Protein AF-A0A367M180-F1 (afdb_monomer)

Structure (mmCIF, N/CA/C/O backbone):
data_AF-A0A367M180-F1
#
_entry.id   AF-A0A367M180-F1
#
loop_
_atom_site.group_PDB
_atom_site.id
_atom_site.type_symbol
_atom_site.label_atom_id
_atom_site.label_alt_id
_atom_site.label_comp_id
_atom_site.label_asym_id
_atom_site.label_entity_id
_atom_site.label_seq_id
_atom_site.pdbx_PDB_ins_code
_atom_site.Cartn_x
_atom_site.Cartn_y
_atom_site.Cartn_z
_atom_site.occupancy
_atom_site.B_iso_or_equiv
_atom_site.auth_seq_id
_atom_site.auth_comp_id
_atom_site.auth_asym_id
_atom_site.auth_atom_id
_atom_site.pdbx_PDB_model_num
ATOM 1 N N . TYR A 1 1 ? -0.903 -11.208 -24.071 1.00 80.56 1 TYR A N 1
ATOM 2 C CA . TYR A 1 1 ? 0.475 -11.746 -24.061 1.00 80.56 1 TYR A CA 1
ATOM 3 C C . TYR A 1 1 ? 0.757 -12.743 -25.187 1.00 80.56 1 TYR A C 1
ATOM 5 O O . TYR A 1 1 ? 1.884 -13.215 -25.267 1.00 80.56 1 TYR A O 1
ATOM 13 N N . LEU A 1 2 ? -0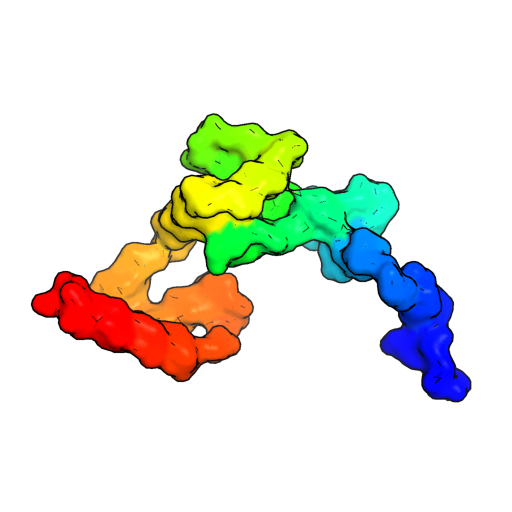.201 -13.049 -26.071 1.00 87.62 2 LEU A N 1
ATOM 14 C CA . LEU A 1 2 ? 0.053 -13.884 -27.248 1.00 87.62 2 LEU A CA 1
ATOM 15 C C . LEU A 1 2 ? 0.337 -13.015 -28.479 1.00 87.62 2 LEU A C 1
ATOM 17 O O . LEU A 1 2 ? -0.124 -11.872 -28.544 1.00 87.62 2 LEU A O 1
ATOM 21 N N . GLY A 1 3 ? 1.135 -13.544 -29.400 1.00 87.25 3 GLY A N 1
ATOM 22 C CA . GLY A 1 3 ? 1.303 -13.037 -30.755 1.00 87.25 3 GLY A CA 1
ATOM 23 C C . GLY A 1 3 ? 0.173 -13.503 -31.676 1.00 87.25 3 GLY A C 1
ATOM 24 O O . GLY A 1 3 ? -0.729 -14.233 -31.263 1.00 87.25 3 GLY A O 1
ATOM 25 N N . ALA A 1 4 ? 0.229 -13.076 -32.939 1.00 87.81 4 ALA A N 1
ATOM 26 C CA . ALA A 1 4 ? -0.744 -13.464 -33.965 1.00 87.81 4 ALA A CA 1
ATOM 27 C C . ALA A 1 4 ? -0.712 -14.972 -34.295 1.00 87.81 4 ALA A C 1
ATOM 29 O O . ALA A 1 4 ? -1.688 -15.518 -34.792 1.00 87.81 4 ALA A O 1
ATOM 30 N N . ASP A 1 5 ? 0.396 -15.640 -33.982 1.00 91.75 5 ASP A N 1
ATOM 31 C CA . ASP A 1 5 ? 0.631 -17.080 -34.121 1.00 91.75 5 ASP A CA 1
ATOM 32 C C . ASP A 1 5 ? 0.128 -17.904 -32.919 1.00 91.75 5 ASP A C 1
ATOM 34 O O . ASP A 1 5 ? 0.330 -19.118 -32.859 1.00 91.75 5 ASP A O 1
ATOM 38 N N . GLY A 1 6 ? -0.500 -17.253 -31.933 1.00 92.94 6 GLY A N 1
ATOM 39 C CA . GLY A 1 6 ? -0.964 -17.891 -30.703 1.00 92.94 6 GLY A CA 1
ATOM 40 C C . GLY A 1 6 ? 0.153 -18.259 -29.720 1.00 92.94 6 GLY A C 1
ATOM 41 O O . GLY A 1 6 ? -0.145 -18.822 -28.668 1.00 92.94 6 GLY A O 1
ATOM 42 N N . GLN A 1 7 ? 1.415 -17.925 -30.009 1.00 94.12 7 GLN A N 1
ATOM 43 C CA . GLN A 1 7 ? 2.551 -18.170 -29.117 1.00 94.12 7 GLN A CA 1
ATOM 44 C C . GLN A 1 7 ? 2.796 -16.977 -28.182 1.00 94.12 7 GLN A C 1
ATOM 46 O O . GLN A 1 7 ? 2.356 -15.860 -28.471 1.00 94.12 7 GLN A O 1
ATOM 51 N N . PRO A 1 8 ? 3.486 -17.152 -27.037 1.00 95.38 8 PRO A N 1
ATOM 52 C CA . PRO A 1 8 ? 3.865 -16.031 -26.181 1.00 95.38 8 PRO A CA 1
ATOM 53 C C . PRO A 1 8 ? 4.675 -14.987 -26.956 1.00 95.38 8 PRO A C 1
ATOM 55 O O . PRO A 1 8 ? 5.705 -15.308 -27.547 1.00 95.38 8 PRO A O 1
ATOM 58 N N . ASN A 1 9 ? 4.232 -13.728 -26.927 1.00 95.25 9 ASN A N 1
ATOM 59 C CA . ASN A 1 9 ? 4.932 -12.634 -27.597 1.00 95.25 9 ASN A CA 1
ATOM 60 C C . ASN A 1 9 ? 6.249 -12.266 -26.882 1.00 95.25 9 ASN A C 1
ATOM 62 O O . ASN A 1 9 ? 6.515 -12.717 -25.767 1.00 95.25 9 ASN A O 1
ATOM 66 N N . ALA A 1 10 ? 7.066 -11.406 -27.498 1.00 94.06 10 ALA A N 1
ATOM 67 C CA . ALA A 1 10 ? 8.381 -11.032 -26.963 1.00 94.06 10 ALA A CA 1
ATOM 68 C C . ALA A 1 10 ? 8.327 -10.484 -25.523 1.00 94.06 10 ALA A C 1
ATOM 70 O O . ALA A 1 10 ? 9.177 -10.812 -24.696 1.00 94.06 10 ALA A O 1
ATOM 71 N N . LEU A 1 11 ? 7.299 -9.692 -25.191 1.00 94.56 11 LEU A N 1
ATOM 72 C CA . LEU A 1 11 ? 7.101 -9.205 -23.826 1.00 94.56 11 LEU A CA 1
ATOM 73 C C . LEU A 1 11 ? 6.825 -10.366 -22.862 1.00 94.56 11 LEU A C 1
ATOM 75 O O . LEU A 1 11 ? 7.444 -10.446 -21.808 1.00 94.56 11 LEU A O 1
ATOM 79 N N . ALA A 1 12 ? 5.929 -11.281 -23.227 1.00 94.62 12 ALA A N 1
ATOM 80 C CA . ALA A 1 12 ? 5.590 -12.438 -22.406 1.00 94.62 12 ALA A CA 1
ATOM 81 C C . ALA A 1 12 ? 6.808 -13.329 -22.136 1.00 94.62 12 ALA A C 1
ATOM 83 O O . ALA A 1 12 ? 7.035 -13.722 -20.994 1.00 94.62 12 ALA A O 1
ATOM 84 N N . GLN A 1 13 ? 7.619 -13.590 -23.163 1.00 95.38 13 GLN A N 1
ATOM 85 C CA . GLN A 1 13 ? 8.855 -14.364 -23.034 1.00 95.38 13 GLN A CA 1
ATOM 86 C C . GLN A 1 13 ? 9.856 -13.676 -22.093 1.00 95.38 13 GLN A C 1
ATOM 88 O O . GLN A 1 13 ? 10.428 -14.329 -21.226 1.00 95.38 13 GLN A O 1
ATOM 93 N N . ARG A 1 14 ? 10.010 -12.348 -22.203 1.00 95.19 14 ARG A N 1
ATOM 94 C CA . ARG A 1 14 ? 10.901 -11.547 -21.347 1.00 95.19 14 ARG A CA 1
ATOM 95 C C . ARG A 1 14 ? 10.483 -11.542 -19.874 1.00 95.19 14 ARG A C 1
ATOM 97 O O . ARG A 1 14 ? 11.338 -11.519 -18.992 1.00 95.19 14 ARG A O 1
ATOM 104 N N . LEU A 1 15 ? 9.178 -11.524 -19.605 1.00 96.69 15 LEU A N 1
ATOM 105 C CA . LEU A 1 15 ? 8.635 -11.479 -18.244 1.00 96.69 15 LEU A CA 1
ATOM 106 C C . LEU A 1 15 ? 8.525 -12.867 -17.594 1.00 96.69 15 LEU A C 1
ATOM 108 O O . LEU A 1 15 ? 8.464 -12.966 -16.367 1.00 96.69 15 LEU A O 1
ATOM 112 N N . ALA A 1 16 ? 8.480 -13.937 -18.389 1.00 96.50 16 ALA A N 1
ATOM 113 C CA . ALA A 1 16 ? 8.229 -15.288 -17.905 1.00 96.50 16 ALA A CA 1
ATOM 114 C C . ALA A 1 16 ? 9.188 -15.690 -16.771 1.00 96.50 16 ALA A C 1
ATOM 116 O O . ALA A 1 16 ? 10.406 -15.601 -16.897 1.00 96.50 16 ALA A O 1
ATOM 117 N N . ARG A 1 17 ? 8.614 -16.159 -15.650 1.00 96.00 17 ARG A N 1
ATOM 118 C CA . ARG A 1 17 ? 9.342 -16.639 -14.456 1.00 96.00 17 ARG A CA 1
ATOM 119 C C . ARG A 1 17 ? 10.326 -15.623 -13.855 1.00 96.00 17 ARG A C 1
ATOM 121 O O . ARG A 1 17 ? 11.204 -16.003 -13.088 1.00 96.00 17 ARG A O 1
ATOM 128 N N . ASN A 1 18 ? 10.153 -14.335 -14.149 1.00 97.81 18 ASN A N 1
ATOM 129 C CA . ASN A 1 18 ? 10.980 -13.264 -13.613 1.00 97.81 18 ASN A CA 1
ATOM 130 C C . ASN A 1 18 ? 10.110 -12.274 -12.819 1.00 97.81 18 ASN A C 1
ATOM 132 O O . ASN A 1 18 ? 9.648 -11.275 -13.373 1.00 97.81 18 ASN A O 1
ATOM 136 N N . PRO A 1 19 ? 9.863 -12.520 -11.517 1.00 97.31 19 PRO A N 1
ATOM 137 C CA . PRO A 1 19 ? 8.949 -11.701 -10.719 1.00 97.31 19 PRO A CA 1
ATOM 138 C C . PRO A 1 19 ? 9.399 -10.239 -10.609 1.00 97.31 19 PRO A C 1
ATOM 140 O O . PRO A 1 19 ? 8.561 -9.340 -10.565 1.00 97.31 19 PRO A O 1
ATOM 143 N N . ARG A 1 20 ? 10.714 -9.980 -10.638 1.00 98.31 20 ARG A N 1
ATOM 144 C CA . ARG A 1 20 ? 11.259 -8.619 -10.653 1.00 98.31 20 ARG A CA 1
ATOM 145 C C . ARG A 1 20 ? 10.924 -7.888 -11.947 1.00 98.31 20 ARG A C 1
ATOM 147 O O . ARG A 1 20 ? 10.436 -6.763 -11.884 1.00 98.31 20 ARG A O 1
ATOM 154 N N . ALA A 1 21 ? 11.136 -8.524 -13.099 1.00 98.12 21 ALA A N 1
ATOM 155 C CA . ALA A 1 21 ? 10.756 -7.944 -14.386 1.00 98.12 21 ALA A CA 1
ATOM 156 C C . ALA A 1 21 ? 9.236 -7.754 -14.490 1.00 98.12 21 ALA A C 1
ATOM 158 O O . ALA A 1 21 ? 8.787 -6.700 -14.927 1.00 98.12 21 ALA A O 1
ATOM 159 N N . ILE A 1 22 ? 8.446 -8.726 -14.016 1.00 98.25 22 ILE A N 1
ATOM 160 C CA . ILE A 1 22 ? 6.979 -8.625 -13.964 1.00 98.25 22 ILE A CA 1
ATOM 161 C C . ILE A 1 22 ? 6.550 -7.397 -13.154 1.00 98.25 22 ILE A C 1
ATOM 163 O O . ILE A 1 22 ? 5.757 -6.599 -13.645 1.00 98.25 22 ILE A O 1
ATOM 167 N N . ALA A 1 23 ? 7.085 -7.212 -11.944 1.00 98.31 23 ALA A N 1
ATOM 168 C CA . ALA A 1 23 ? 6.726 -6.078 -11.095 1.00 98.31 23 ALA A CA 1
ATOM 169 C C . ALA A 1 23 ? 7.159 -4.737 -11.707 1.00 98.31 23 ALA A C 1
ATOM 171 O O . ALA A 1 23 ? 6.372 -3.792 -11.734 1.00 98.31 23 ALA A O 1
ATOM 172 N N . ASN A 1 24 ? 8.387 -4.659 -12.230 1.00 98.50 24 ASN A N 1
ATOM 173 C CA . ASN A 1 24 ? 8.893 -3.465 -12.907 1.00 98.50 24 ASN A CA 1
ATOM 174 C C . ASN A 1 24 ? 8.029 -3.084 -14.110 1.00 98.50 24 ASN A C 1
ATOM 176 O O . ASN A 1 24 ? 7.716 -1.911 -14.270 1.00 98.50 24 ASN A O 1
ATOM 180 N N . ASN A 1 25 ? 7.599 -4.058 -14.914 1.00 98.12 25 ASN A N 1
ATOM 181 C CA . ASN A 1 25 ? 6.725 -3.817 -16.056 1.00 98.12 25 ASN A CA 1
ATOM 182 C C . ASN A 1 25 ? 5.305 -3.406 -15.628 1.00 98.12 25 ASN A C 1
ATOM 184 O O . ASN A 1 25 ? 4.776 -2.413 -16.117 1.00 98.12 25 ASN A O 1
ATOM 188 N N . ALA A 1 26 ? 4.695 -4.132 -14.687 1.00 97.25 26 ALA A N 1
ATOM 189 C CA . ALA A 1 26 ? 3.310 -3.908 -14.264 1.00 97.25 26 ALA A CA 1
ATOM 190 C C . ALA A 1 26 ? 3.090 -2.565 -13.539 1.00 97.25 26 ALA A C 1
ATOM 192 O O . ALA A 1 26 ? 1.992 -1.993 -13.587 1.00 97.25 26 ALA A O 1
ATOM 193 N N . TYR A 1 27 ? 4.124 -2.072 -12.851 1.00 98.25 27 TYR A N 1
ATOM 194 C CA . TYR A 1 27 ? 4.068 -0.854 -12.043 1.00 98.25 27 TYR A CA 1
ATOM 195 C C . TYR A 1 27 ? 4.911 0.305 -12.595 1.00 98.25 27 TYR A C 1
ATOM 197 O O . TYR A 1 27 ? 5.046 1.317 -11.902 1.00 98.25 27 TYR A O 1
ATOM 205 N N . ALA A 1 28 ? 5.462 0.189 -13.808 1.00 98.19 28 ALA A N 1
ATOM 206 C CA . ALA A 1 28 ? 6.168 1.283 -14.474 1.00 98.19 28 ALA A CA 1
ATOM 207 C C . ALA A 1 28 ? 5.265 2.516 -14.624 1.00 98.19 28 ALA A C 1
ATOM 209 O O . ALA A 1 28 ? 4.092 2.392 -14.978 1.00 98.19 28 ALA A O 1
ATOM 210 N N . SER A 1 29 ? 5.819 3.703 -14.362 1.00 98.38 29 SER A N 1
ATOM 211 C CA . SER A 1 29 ? 5.173 5.009 -14.563 1.00 98.38 29 SER A CA 1
ATOM 212 C C . SER A 1 29 ? 3.833 5.186 -13.829 1.00 98.38 29 SER A C 1
ATOM 214 O O . SER A 1 29 ? 2.984 5.975 -14.242 1.00 98.38 29 SER A O 1
ATOM 216 N N . ARG A 1 30 ? 3.623 4.456 -12.726 1.00 97.75 30 ARG A N 1
ATOM 217 C CA . ARG A 1 30 ? 2.410 4.501 -11.892 1.00 97.75 30 ARG A CA 1
ATOM 218 C C . ARG A 1 30 ? 2.759 4.887 -10.462 1.00 97.75 30 ARG A C 1
ATOM 220 O O . ARG A 1 30 ? 3.798 4.488 -9.952 1.00 97.75 30 ARG A O 1
ATOM 227 N N . ASN A 1 31 ? 1.875 5.622 -9.786 1.00 96.62 31 ASN A N 1
ATOM 228 C CA . ASN A 1 31 ? 2.012 5.970 -8.361 1.00 96.62 31 ASN A CA 1
ATOM 229 C C . ASN A 1 31 ? 3.390 6.568 -7.995 1.00 96.62 31 ASN A C 1
ATOM 231 O O . ASN A 1 31 ? 3.952 6.266 -6.941 1.00 96.62 31 ASN A O 1
ATOM 235 N N . GLY A 1 32 ? 3.950 7.386 -8.892 1.00 98.31 32 GLY A N 1
ATOM 236 C CA . GLY A 1 32 ? 5.265 8.018 -8.735 1.00 98.31 32 GLY A CA 1
ATOM 237 C C . GLY A 1 32 ? 6.476 7.134 -9.018 1.00 98.31 32 GLY A C 1
ATOM 238 O O . GLY A 1 32 ? 7.598 7.608 -8.855 1.00 98.31 32 GLY A O 1
ATOM 239 N N . ASN A 1 33 ? 6.279 5.881 -9.429 1.00 98.75 33 ASN A N 1
ATOM 240 C CA . ASN A 1 33 ? 7.364 5.058 -9.951 1.00 98.75 33 ASN A CA 1
ATOM 241 C C . ASN A 1 33 ? 7.906 5.657 -11.254 1.00 98.75 33 ASN A C 1
ATOM 243 O O . ASN A 1 33 ? 7.140 6.173 -12.073 1.00 98.75 33 ASN A O 1
ATOM 247 N N . GLY A 1 34 ? 9.214 5.524 -11.464 1.00 98.69 34 GLY A N 1
ATOM 248 C CA . GLY A 1 34 ? 9.845 5.731 -12.761 1.00 98.69 34 GLY A CA 1
ATOM 249 C C . GLY A 1 34 ? 9.404 4.699 -13.803 1.00 98.69 34 GLY A C 1
ATOM 250 O O . GLY A 1 34 ? 8.522 3.869 -13.566 1.00 9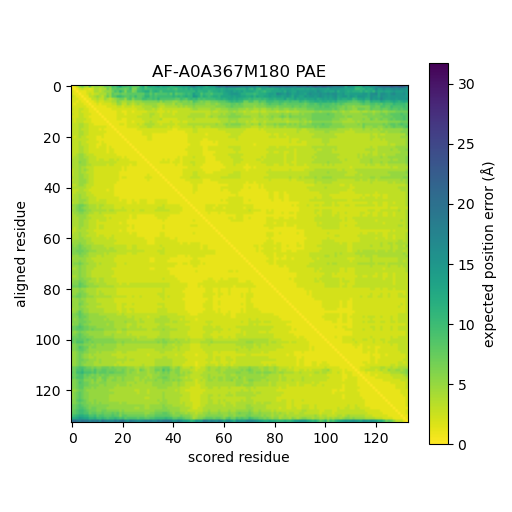8.69 34 GLY A O 1
ATOM 251 N N . ASP A 1 35 ? 10.025 4.753 -14.978 1.00 98.56 35 ASP A N 1
ATOM 252 C CA . ASP A 1 35 ? 9.820 3.763 -16.037 1.00 98.56 35 ASP A CA 1
ATOM 253 C C . ASP A 1 35 ? 10.254 2.346 -15.606 1.00 98.56 35 ASP A C 1
ATOM 255 O O . ASP A 1 35 ? 10.743 2.120 -14.497 1.00 98.56 35 ASP A O 1
ATOM 259 N N . GLU A 1 36 ? 10.082 1.357 -16.480 1.00 98.00 36 GLU A N 1
ATOM 260 C CA . GLU A 1 36 ? 10.443 -0.028 -16.163 1.00 98.00 36 GLU A CA 1
ATOM 261 C C . GLU A 1 36 ? 11.935 -0.191 -15.793 1.00 98.00 36 GLU A C 1
ATOM 263 O O . GLU A 1 36 ? 12.274 -1.001 -14.923 1.00 98.00 36 GLU A O 1
ATOM 268 N N . ALA A 1 37 ? 12.820 0.599 -16.413 1.00 98.06 37 ALA A N 1
ATOM 269 C CA . ALA A 1 37 ? 14.264 0.544 -16.196 1.00 98.06 37 ALA A CA 1
ATOM 270 C C . ALA A 1 37 ? 14.681 1.074 -14.814 1.00 98.06 37 ALA A C 1
ATOM 272 O O . ALA A 1 37 ? 15.683 0.613 -14.266 1.00 98.06 37 ALA A O 1
ATOM 273 N N . SER A 1 38 ? 13.888 1.969 -14.214 1.00 98.44 38 SER A N 1
ATOM 274 C CA . SER A 1 38 ? 14.124 2.491 -12.859 1.00 98.44 38 SER A CA 1
ATOM 275 C C . SER A 1 38 ? 14.199 1.405 -11.774 1.00 98.44 38 SER A C 1
ATOM 277 O O . SER A 1 38 ? 14.824 1.605 -10.733 1.00 98.44 38 SER A O 1
ATOM 279 N N . GLY A 1 39 ? 13.557 0.250 -11.989 1.00 98.56 39 GLY A N 1
ATOM 280 C CA . GLY A 1 39 ? 13.453 -0.811 -10.985 1.00 98.56 39 GLY A CA 1
ATOM 281 C C . GLY A 1 39 ? 12.430 -0.542 -9.875 1.00 98.56 39 GLY A C 1
ATOM 282 O O . GLY A 1 39 ? 12.345 -1.313 -8.912 1.00 98.56 39 GLY A O 1
ATOM 283 N N . ASP A 1 40 ? 11.649 0.530 -10.004 1.00 98.75 40 ASP A N 1
ATOM 284 C CA . ASP A 1 40 ? 10.714 0.979 -8.977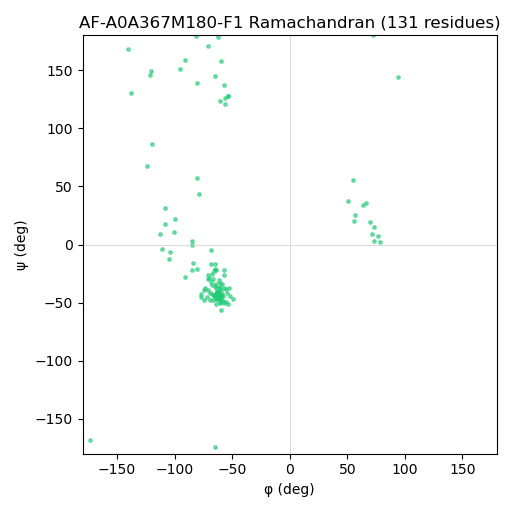 1.00 98.75 40 ASP A CA 1
ATOM 285 C C . ASP A 1 40 ? 9.550 0.034 -8.756 1.00 98.75 40 ASP A C 1
ATOM 287 O O . ASP A 1 40 ? 9.110 -0.134 -7.620 1.00 98.75 40 ASP A O 1
ATOM 291 N N . GLY A 1 41 ? 9.065 -0.614 -9.813 1.00 98.69 41 GLY A N 1
ATOM 292 C CA . GLY A 1 41 ? 7.939 -1.528 -9.678 1.00 98.69 41 GLY A CA 1
ATOM 293 C C . GLY A 1 41 ? 8.242 -2.690 -8.734 1.00 98.69 41 GLY A C 1
ATOM 294 O O . GLY A 1 41 ? 7.389 -3.079 -7.942 1.00 98.69 41 GLY A O 1
ATOM 295 N N . TRP A 1 42 ? 9.475 -3.198 -8.744 1.00 98.69 42 TRP A N 1
ATOM 296 C CA . TRP A 1 42 ? 9.932 -4.180 -7.768 1.00 98.69 42 TRP A CA 1
ATOM 297 C C . TRP A 1 42 ? 10.262 -3.555 -6.416 1.00 98.69 42 TRP A C 1
ATOM 299 O O . TRP A 1 42 ? 9.886 -4.116 -5.384 1.00 98.69 42 TRP A O 1
ATOM 309 N N . ARG A 1 43 ? 10.976 -2.420 -6.398 1.00 98.69 43 ARG A N 1
ATOM 310 C CA . ARG A 1 43 ? 11.408 -1.765 -5.153 1.00 98.69 43 ARG A CA 1
ATOM 311 C C . ARG A 1 43 ? 10.213 -1.370 -4.285 1.00 98.69 43 ARG A C 1
ATOM 313 O O . ARG A 1 43 ? 10.202 -1.697 -3.100 1.00 98.69 43 ARG A O 1
ATOM 320 N N . TYR A 1 44 ? 9.188 -0.779 -4.891 1.00 98.81 44 TYR A N 1
ATOM 321 C CA . TYR A 1 44 ? 7.974 -0.263 -4.251 1.00 98.81 44 TYR A CA 1
ATOM 322 C C . TYR A 1 44 ? 6.735 -1.118 -4.558 1.00 98.81 44 TYR A C 1
ATOM 324 O O . TYR A 1 44 ? 5.618 -0.602 -4.640 1.00 98.81 44 TYR A O 1
ATOM 332 N N . ARG A 1 45 ? 6.923 -2.430 -4.748 1.00 98.69 45 ARG A N 1
ATOM 333 C CA . ARG A 1 45 ? 5.824 -3.408 -4.814 1.00 98.69 45 ARG A CA 1
ATOM 334 C C . ARG A 1 45 ? 5.013 -3.414 -3.511 1.00 98.69 45 ARG A C 1
ATOM 336 O O . ARG A 1 45 ? 5.550 -3.048 -2.470 1.00 98.69 45 ARG A O 1
ATOM 343 N N . GLY A 1 46 ? 3.770 -3.891 -3.572 1.00 98.31 46 GLY A N 1
ATOM 344 C CA . GLY A 1 46 ? 2.856 -3.948 -2.428 1.00 98.31 46 GLY A CA 1
ATOM 345 C C . GLY A 1 46 ? 3.428 -4.655 -1.198 1.00 98.31 46 GLY A C 1
ATOM 346 O O . GLY A 1 46 ? 3.900 -5.790 -1.295 1.00 98.31 46 GLY A O 1
ATOM 347 N N . ARG A 1 47 ? 3.375 -3.984 -0.039 1.00 98.69 47 ARG A N 1
ATOM 348 C CA . ARG A 1 47 ? 3.747 -4.532 1.281 1.00 98.69 47 ARG A CA 1
ATOM 349 C C . ARG A 1 47 ? 2.791 -4.072 2.382 1.00 98.69 47 ARG A C 1
ATOM 351 O O . ARG A 1 47 ? 2.000 -3.148 2.189 1.00 98.69 47 ARG A O 1
ATOM 358 N N . GLY A 1 48 ? 2.895 -4.707 3.546 1.00 98.25 48 GLY A N 1
ATOM 359 C CA . GLY A 1 48 ? 2.040 -4.440 4.699 1.00 98.25 48 GLY A CA 1
ATOM 360 C C . GLY A 1 48 ? 0.608 -4.954 4.525 1.00 98.25 48 GLY A C 1
ATOM 361 O O . GLY A 1 48 ? 0.242 -5.528 3.492 1.00 98.25 48 GLY A O 1
ATOM 362 N N . LEU A 1 49 ? -0.215 -4.736 5.553 1.00 98.00 49 LEU A N 1
ATOM 363 C CA . LEU A 1 49 ? -1.562 -5.318 5.642 1.00 98.00 49 LEU A CA 1
ATOM 364 C C . LEU A 1 49 ? -2.554 -4.718 4.632 1.00 98.00 49 LEU A C 1
ATOM 366 O O . LEU A 1 49 ? -3.463 -5.413 4.186 1.00 98.00 49 LEU A O 1
ATOM 370 N N . LEU A 1 50 ? -2.364 -3.452 4.243 1.00 96.75 50 LEU A N 1
ATOM 371 C CA . LEU A 1 50 ? -3.182 -2.761 3.233 1.00 96.75 50 LEU A CA 1
ATOM 372 C C . LEU A 1 50 ? -2.448 -2.526 1.900 1.00 96.75 50 LEU A C 1
ATOM 374 O O . LEU A 1 50 ? -2.900 -1.725 1.090 1.00 96.75 50 LEU A O 1
ATOM 378 N N . GLN A 1 51 ? -1.345 -3.242 1.646 1.00 97.38 51 GLN A N 1
ATOM 379 C CA . GLN A 1 51 ? -0.647 -3.244 0.350 1.00 97.38 51 GLN A CA 1
ATOM 380 C C . GLN A 1 51 ? -0.229 -1.845 -0.149 1.00 97.38 51 GLN A C 1
ATOM 382 O O . GLN A 1 51 ? -0.529 -1.452 -1.282 1.00 97.38 51 GLN A O 1
ATOM 387 N N . ILE A 1 52 ? 0.529 -1.097 0.663 1.00 98.00 52 ILE A N 1
ATOM 388 C CA . ILE A 1 52 ? 1.147 0.165 0.220 1.00 98.00 52 ILE A CA 1
ATOM 389 C C . ILE A 1 52 ? 2.015 -0.120 -1.012 1.00 98.00 52 ILE A C 1
ATOM 391 O O . ILE A 1 52 ? 2.924 -0.945 -0.954 1.00 98.00 52 ILE A O 1
ATOM 395 N N . THR A 1 53 ? 1.708 0.540 -2.133 1.00 97.94 53 THR A N 1
ATOM 396 C CA . THR A 1 53 ? 2.304 0.249 -3.448 1.00 97.94 53 THR A CA 1
ATOM 397 C C . THR A 1 53 ? 2.649 1.535 -4.200 1.00 97.94 53 THR A C 1
ATOM 399 O O . THR A 1 53 ? 1.789 2.400 -4.378 1.00 97.94 53 THR A O 1
ATOM 402 N N . GLY A 1 54 ? 3.872 1.627 -4.722 1.00 98.56 54 GLY A N 1
ATOM 403 C CA . GLY A 1 54 ? 4.378 2.742 -5.530 1.00 98.56 54 GLY A CA 1
ATOM 404 C C . GLY A 1 54 ? 5.131 3.809 -4.730 1.00 98.56 54 GLY A C 1
ATOM 405 O O . GLY A 1 54 ? 4.770 4.121 -3.594 1.00 98.56 54 GLY A O 1
ATOM 406 N N . ARG A 1 55 ? 6.181 4.379 -5.334 1.00 98.75 55 ARG A N 1
ATOM 407 C CA . ARG A 1 55 ? 7.149 5.287 -4.697 1.00 98.75 55 ARG A CA 1
ATOM 408 C C . ARG A 1 55 ? 6.486 6.459 -3.970 1.00 98.75 55 ARG A C 1
ATOM 410 O O . ARG A 1 55 ? 6.853 6.743 -2.833 1.00 98.75 55 ARG A O 1
ATOM 417 N N . SER A 1 56 ? 5.485 7.108 -4.574 1.00 98.62 56 SER A N 1
ATOM 418 C CA . SER A 1 56 ? 4.784 8.234 -3.936 1.00 98.62 56 SER A CA 1
ATOM 419 C C . SER A 1 56 ? 4.083 7.830 -2.640 1.00 98.62 56 SER A C 1
ATOM 421 O O . SER A 1 56 ? 4.091 8.597 -1.682 1.00 98.62 56 SER A O 1
ATOM 423 N N . ASN A 1 57 ? 3.507 6.627 -2.588 1.00 98.38 57 ASN A N 1
ATOM 424 C CA . ASN A 1 57 ? 2.798 6.144 -1.404 1.00 98.38 57 ASN A CA 1
ATOM 425 C C . ASN A 1 57 ? 3.773 5.743 -0.293 1.00 98.38 57 ASN A C 1
ATOM 427 O O . ASN A 1 57 ? 3.526 6.055 0.867 1.00 98.38 57 ASN A O 1
ATOM 431 N N . TYR A 1 58 ? 4.904 5.123 -0.646 1.00 98.81 58 TYR A N 1
ATOM 432 C CA . TYR A 1 58 ? 5.991 4.865 0.303 1.00 98.81 58 TYR A CA 1
ATOM 433 C C . TYR A 1 58 ? 6.547 6.160 0.897 1.00 98.81 58 TYR A C 1
ATOM 435 O O . TYR A 1 58 ? 6.716 6.247 2.110 1.00 98.81 58 TYR A O 1
ATOM 443 N N . ARG A 1 59 ? 6.757 7.189 0.068 1.00 98.75 59 ARG A N 1
ATOM 444 C CA . ARG A 1 59 ? 7.170 8.517 0.532 1.00 98.75 59 ARG A CA 1
ATOM 445 C C . ARG A 1 59 ? 6.145 9.130 1.481 1.00 98.75 59 ARG A C 1
ATOM 447 O O . ARG A 1 59 ? 6.513 9.549 2.570 1.00 98.75 59 ARG A O 1
ATOM 454 N N . ALA A 1 60 ? 4.868 9.153 1.096 1.00 98.62 60 ALA A N 1
ATOM 455 C CA . ALA A 1 60 ? 3.804 9.733 1.914 1.00 98.62 60 ALA A CA 1
ATOM 456 C C . ALA A 1 60 ? 3.664 9.025 3.272 1.00 98.62 60 ALA A C 1
ATOM 458 O O . ALA A 1 60 ? 3.598 9.694 4.302 1.00 98.62 60 ALA A O 1
ATOM 459 N N . ALA A 1 61 ? 3.682 7.688 3.279 1.00 98.50 61 ALA A N 1
ATOM 460 C CA . ALA A 1 61 ? 3.660 6.901 4.509 1.00 98.50 61 ALA A CA 1
ATOM 461 C C . ALA A 1 61 ? 4.911 7.155 5.360 1.00 98.50 61 ALA A C 1
ATOM 463 O O . ALA 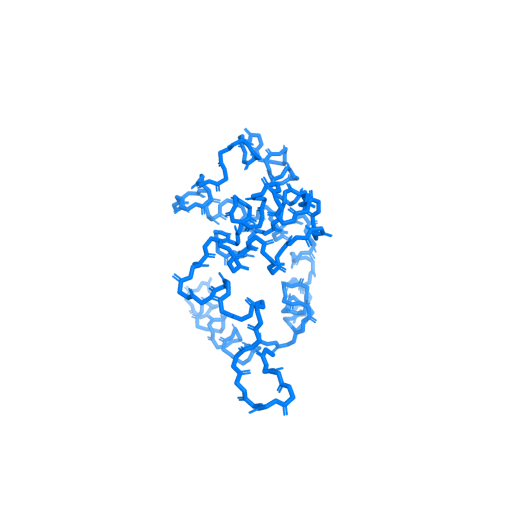A 1 61 ? 4.800 7.355 6.564 1.00 98.50 61 ALA A O 1
ATOM 464 N N . GLY A 1 62 ? 6.095 7.200 4.740 1.00 98.50 62 GLY A N 1
ATOM 465 C CA . GLY A 1 62 ? 7.352 7.474 5.434 1.00 98.50 62 GLY A CA 1
ATOM 466 C C . GLY A 1 62 ? 7.346 8.840 6.115 1.00 98.50 62 GLY A C 1
ATOM 467 O O . GLY A 1 62 ? 7.626 8.937 7.307 1.00 98.50 62 GLY A O 1
ATOM 468 N N . THR A 1 63 ? 6.920 9.886 5.402 1.00 98.56 63 THR A N 1
ATOM 469 C CA . THR A 1 63 ? 6.741 11.227 5.975 1.00 98.56 63 THR A CA 1
ATOM 470 C C . THR A 1 63 ? 5.710 11.231 7.102 1.00 98.56 63 THR A C 1
ATOM 472 O O . THR A 1 63 ? 5.976 11.790 8.161 1.00 98.56 63 THR A O 1
ATOM 475 N N . GLY A 1 64 ? 4.553 10.594 6.905 1.00 97.94 64 GLY A N 1
ATOM 476 C CA . GLY A 1 64 ? 3.479 10.568 7.899 1.00 97.94 64 GLY A CA 1
ATOM 477 C C . GLY A 1 64 ? 3.811 9.785 9.173 1.00 97.94 64 GLY A C 1
ATOM 478 O O . GLY A 1 64 ? 3.241 10.073 10.221 1.00 97.94 64 GLY A O 1
ATOM 479 N N . LEU A 1 65 ? 4.728 8.820 9.091 1.00 98.00 65 LEU A N 1
ATOM 480 C CA . LEU A 1 65 ? 5.145 7.968 10.209 1.00 98.00 65 LEU A CA 1
ATOM 481 C C . LEU A 1 65 ? 6.509 8.350 10.797 1.00 98.00 65 LEU A C 1
ATOM 483 O O . LEU A 1 65 ? 6.923 7.762 11.794 1.00 98.00 65 LEU A O 1
ATOM 487 N N . GLY A 1 66 ? 7.227 9.291 10.177 1.00 98.00 66 GLY A N 1
ATOM 488 C CA . GLY A 1 66 ? 8.607 9.610 10.546 1.00 98.00 66 GLY A CA 1
ATOM 489 C C . GLY A 1 66 ? 9.572 8.440 10.325 1.00 98.00 66 GLY A C 1
ATOM 490 O O . GLY A 1 66 ? 10.503 8.266 11.103 1.00 98.00 66 GLY A O 1
ATOM 491 N N . GLN A 1 67 ? 9.33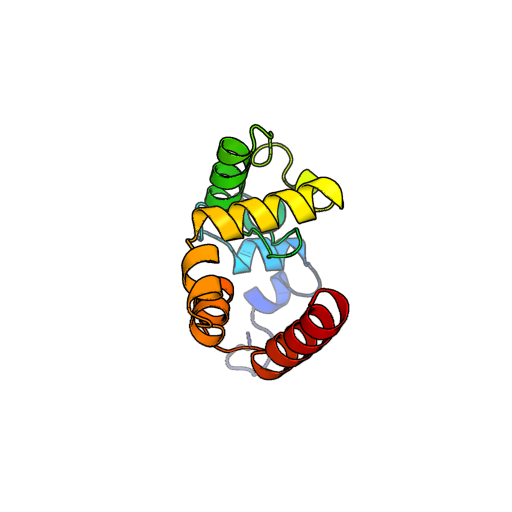3 7.622 9.296 1.00 98.25 67 GLN A N 1
ATOM 492 C CA . GLN A 1 67 ? 10.116 6.425 8.975 1.00 98.25 67 GLN A CA 1
ATOM 493 C C . GLN A 1 67 ? 10.722 6.517 7.568 1.00 98.25 67 GLN A C 1
ATOM 495 O O . GLN A 1 67 ? 10.096 7.091 6.670 1.00 98.25 67 GLN A O 1
ATOM 500 N N . PRO A 1 68 ? 11.897 5.915 7.311 1.00 98.38 68 PRO A N 1
ATOM 501 C CA . PRO A 1 68 ? 12.594 6.021 6.029 1.00 98.38 68 PRO A CA 1
ATOM 502 C C . PRO A 1 68 ? 12.002 5.094 4.951 1.00 98.38 68 PRO A C 1
ATOM 504 O O . PRO A 1 68 ? 12.730 4.444 4.214 1.00 98.38 68 PRO A O 1
ATOM 507 N N . LEU A 1 69 ? 10.673 5.009 4.820 1.00 98.56 69 LEU A N 1
ATOM 508 C CA . LEU A 1 69 ? 10.004 4.003 3.978 1.00 98.56 69 LEU A CA 1
ATOM 509 C C . LEU A 1 69 ? 10.272 4.151 2.471 1.00 98.56 69 LEU A C 1
ATOM 511 O O . LEU A 1 69 ? 10.131 3.185 1.725 1.00 98.56 69 LEU A O 1
ATOM 515 N N . GLU A 1 70 ? 10.651 5.337 1.988 1.00 98.44 70 GLU A N 1
ATOM 516 C CA . GLU A 1 70 ? 11.104 5.482 0.598 1.00 98.44 70 GLU A CA 1
ATOM 517 C C . GLU A 1 70 ? 12.511 4.889 0.402 1.00 98.44 70 GLU A C 1
ATOM 519 O O . GLU A 1 70 ? 12.793 4.260 -0.621 1.00 98.44 70 GLU A O 1
ATOM 524 N N . GLN A 1 71 ? 13.395 5.048 1.388 1.00 98.62 71 GLN A N 1
ATOM 525 C CA . GLN A 1 71 ? 14.749 4.502 1.338 1.00 98.62 71 GLN A CA 1
ATOM 526 C C . GLN A 1 71 ? 14.750 2.991 1.626 1.00 98.62 71 GLN A C 1
ATOM 528 O O . GLN A 1 71 ? 15.378 2.248 0.870 1.00 98.62 71 GLN A O 1
ATOM 533 N N . GLU A 1 72 ? 13.979 2.556 2.623 1.00 98.50 72 GLU A N 1
ATOM 534 C CA . GLU A 1 72 ? 13.907 1.201 3.192 1.00 98.50 72 GLU A CA 1
ATOM 535 C C . GLU A 1 72 ? 12.460 0.651 3.139 1.00 98.50 72 GLU A C 1
ATOM 537 O O . GLU A 1 72 ? 11.786 0.487 4.163 1.00 98.50 72 GLU A O 1
ATOM 542 N N . PRO A 1 73 ? 11.912 0.385 1.937 1.00 98.62 73 PRO A N 1
ATOM 543 C CA . PRO A 1 73 ? 10.523 -0.056 1.775 1.00 98.62 73 PRO A CA 1
ATOM 544 C C . PRO A 1 73 ? 10.216 -1.422 2.417 1.00 98.62 73 PRO A C 1
ATOM 546 O O . PRO A 1 73 ? 9.054 -1.729 2.693 1.00 98.62 73 PRO A O 1
ATOM 549 N N . GLU A 1 74 ? 11.229 -2.255 2.645 1.00 98.69 74 GLU A N 1
ATOM 550 C CA . GLU A 1 74 ? 11.155 -3.544 3.339 1.00 98.69 74 GLU A CA 1
ATOM 551 C C . GLU A 1 74 ? 10.768 -3.433 4.815 1.00 98.69 74 GLU A C 1
ATOM 553 O O . GLU A 1 74 ? 10.309 -4.421 5.385 1.00 98.69 74 GLU A O 1
ATOM 558 N N . LEU A 1 75 ? 10.858 -2.245 5.425 1.00 98.62 75 LEU A N 1
ATOM 559 C CA . LEU A 1 75 ? 10.330 -2.022 6.772 1.00 98.62 75 LEU A CA 1
ATOM 560 C C . LEU A 1 75 ? 8.862 -2.455 6.867 1.00 98.62 75 LEU A C 1
ATOM 562 O O . LEU A 1 75 ? 8.482 -3.095 7.840 1.00 98.62 75 LEU A O 1
ATOM 566 N N . LEU A 1 76 ? 8.061 -2.237 5.816 1.00 98.69 76 LEU A N 1
ATOM 567 C CA . LEU A 1 76 ? 6.654 -2.662 5.762 1.00 98.69 76 LEU A CA 1
ATOM 568 C C . LEU A 1 76 ? 6.438 -4.187 5.700 1.00 98.69 76 LEU A C 1
ATOM 570 O O . LEU A 1 76 ? 5.290 -4.633 5.706 1.00 98.69 76 LEU A O 1
ATOM 574 N N . GLU A 1 77 ? 7.497 -4.991 5.598 1.00 98.38 77 GLU A N 1
ATOM 575 C CA . GLU A 1 77 ? 7.428 -6.453 5.741 1.00 98.38 77 GLU A CA 1
ATOM 576 C C . GLU A 1 77 ? 7.493 -6.878 7.219 1.00 98.38 77 GLU A C 1
ATOM 578 O O . GLU A 1 77 ? 7.114 -7.998 7.558 1.00 98.38 77 GLU A O 1
ATOM 583 N N . GLN A 1 78 ? 7.924 -5.982 8.114 1.00 98.50 78 GLN A N 1
ATOM 584 C CA . GLN A 1 78 ? 7.972 -6.237 9.551 1.00 98.50 78 GLN A CA 1
ATOM 585 C C . GLN A 1 78 ? 6.579 -6.047 10.178 1.00 98.50 78 GLN A C 1
ATOM 587 O O . GLN A 1 78 ? 5.889 -5.082 9.834 1.00 98.50 78 GLN A O 1
ATOM 592 N N . PRO A 1 79 ? 6.154 -6.912 11.123 1.00 98.50 79 PRO A N 1
ATOM 593 C CA . PRO A 1 79 ? 4.800 -6.871 11.685 1.00 98.50 79 PRO A CA 1
ATOM 594 C C . PRO A 1 79 ? 4.386 -5.513 12.268 1.00 98.50 79 PRO A C 1
ATOM 596 O O . PRO A 1 79 ? 3.265 -5.064 12.033 1.00 98.50 79 PRO A O 1
ATOM 599 N N . GLU A 1 80 ? 5.293 -4.846 12.986 1.00 98.00 80 GLU A N 1
ATOM 600 C CA . GLU A 1 80 ? 5.055 -3.531 13.592 1.00 98.00 80 GLU A CA 1
ATOM 601 C C . GLU A 1 80 ? 4.706 -2.483 12.529 1.00 98.00 80 GLU A C 1
ATOM 603 O O . GLU A 1 80 ? 3.621 -1.896 12.547 1.00 98.00 80 GLU A O 1
ATOM 608 N N . TRP A 1 81 ? 5.580 -2.303 11.539 1.00 98.44 81 TRP A N 1
ATOM 609 C CA . TRP A 1 81 ? 5.383 -1.308 10.487 1.00 98.44 81 TRP A CA 1
ATOM 610 C C . TRP A 1 81 ? 4.257 -1.681 9.523 1.00 98.44 81 TRP A C 1
ATOM 612 O O . TRP A 1 81 ? 3.568 -0.797 9.009 1.00 98.44 81 TRP A O 1
ATOM 622 N N . ALA A 1 82 ? 4.002 -2.973 9.308 1.00 98.56 82 ALA A N 1
ATOM 623 C CA . ALA A 1 82 ? 2.846 -3.444 8.552 1.00 98.56 82 ALA A CA 1
ATOM 624 C C . ALA A 1 82 ? 1.518 -3.031 9.214 1.00 98.56 82 ALA A C 1
ATOM 626 O O . ALA A 1 82 ? 0.592 -2.619 8.511 1.00 98.56 82 ALA A O 1
ATOM 627 N N . ALA A 1 83 ? 1.428 -3.107 10.546 1.00 98.62 83 ALA A N 1
ATOM 628 C CA . ALA A 1 83 ? 0.251 -2.688 11.303 1.00 98.62 83 ALA A CA 1
ATOM 629 C C . ALA A 1 83 ? 0.132 -1.158 11.394 1.00 98.62 83 ALA A C 1
ATOM 631 O O . ALA A 1 83 ? -0.927 -0.604 11.093 1.00 98.62 83 ALA A O 1
ATOM 632 N N . ILE A 1 84 ? 1.223 -0.466 11.739 1.00 98.44 84 ILE A N 1
ATOM 633 C CA . ILE A 1 84 ? 1.246 0.999 11.875 1.00 98.44 84 ILE A CA 1
ATOM 634 C C . ILE A 1 84 ? 0.914 1.682 10.541 1.00 98.44 84 ILE A C 1
ATOM 636 O O . ILE A 1 84 ? 0.103 2.607 10.509 1.00 98.44 84 ILE A O 1
ATOM 640 N N . SER A 1 85 ? 1.470 1.207 9.423 1.00 98.56 85 SER A N 1
ATOM 641 C CA . SER A 1 85 ? 1.153 1.764 8.099 1.00 98.56 85 SER A CA 1
ATOM 642 C C . SER A 1 85 ? -0.304 1.549 7.692 1.00 98.56 85 SER A C 1
ATOM 644 O O . SER A 1 85 ? -0.900 2.440 7.087 1.00 98.56 85 SER A O 1
ATOM 646 N N . ALA A 1 86 ? -0.912 0.416 8.060 1.00 98.50 86 ALA A N 1
ATOM 647 C CA . ALA A 1 86 ? -2.333 0.176 7.828 1.00 98.50 86 ALA A CA 1
ATOM 648 C C . ALA A 1 86 ? -3.217 1.130 8.647 1.00 98.50 86 ALA A C 1
ATOM 650 O O . ALA A 1 86 ? -4.161 1.700 8.100 1.00 98.50 86 ALA A O 1
ATOM 651 N N . ALA A 1 87 ? -2.882 1.359 9.921 1.00 98.44 87 ALA A N 1
ATOM 652 C CA . ALA A 1 87 ? -3.581 2.318 10.777 1.00 98.44 87 ALA A CA 1
ATOM 653 C C . ALA A 1 87 ? -3.432 3.764 10.271 1.00 98.44 87 ALA A C 1
ATOM 655 O O . ALA A 1 87 ? -4.409 4.512 10.215 1.00 98.44 87 ALA A O 1
ATOM 656 N N . TRP A 1 88 ? -2.228 4.148 9.838 1.00 98.38 88 TRP A N 1
ATOM 657 C CA . TRP A 1 88 ? -1.980 5.451 9.220 1.00 98.38 88 TRP A CA 1
ATOM 658 C C . TRP A 1 88 ? -2.796 5.640 7.943 1.00 98.38 88 TRP A C 1
ATOM 660 O O . TRP A 1 88 ? -3.453 6.669 7.783 1.00 98.38 88 TRP A O 1
ATOM 670 N N . TRP A 1 89 ? -2.804 4.646 7.050 1.00 98.19 89 TRP A N 1
ATOM 671 C CA . TRP A 1 89 ? -3.573 4.721 5.811 1.00 98.19 89 TRP A CA 1
ATOM 672 C C . TRP A 1 89 ? -5.068 4.842 6.114 1.00 98.19 89 TRP A C 1
ATOM 674 O O . TRP A 1 89 ? -5.732 5.731 5.590 1.00 98.19 89 TRP A O 1
ATOM 684 N N . TRP A 1 90 ? -5.582 4.016 7.029 1.00 98.25 90 TRP A N 1
ATOM 685 C CA . TRP A 1 90 ? -6.967 4.077 7.495 1.00 98.25 90 TRP A CA 1
ATOM 686 C C . TRP A 1 90 ? -7.358 5.476 7.987 1.00 98.25 90 TRP A C 1
ATOM 688 O O . TRP A 1 90 ? -8.352 6.043 7.527 1.00 98.25 90 TRP A O 1
ATOM 698 N N . SER A 1 91 ? -6.548 6.046 8.882 1.00 98.12 91 SER A N 1
ATOM 699 C CA . SER A 1 91 ? -6.785 7.364 9.474 1.00 98.12 91 SER A CA 1
ATOM 700 C C . SER A 1 91 ? -6.740 8.477 8.421 1.00 98.12 91 SER A C 1
ATOM 702 O O . SER A 1 91 ? -7.691 9.236 8.259 1.00 98.12 91 SER A O 1
ATOM 704 N N . THR A 1 92 ? -5.675 8.521 7.619 1.00 97.25 92 THR A N 1
ATOM 705 C CA . THR A 1 92 ? -5.468 9.573 6.607 1.00 97.25 92 THR A CA 1
ATOM 706 C C . THR A 1 92 ? -6.451 9.522 5.439 1.00 97.25 92 THR A C 1
ATOM 708 O O . THR A 1 92 ? -6.601 10.514 4.728 1.00 97.25 92 THR A O 1
ATOM 711 N N . HIS A 1 93 ? -7.148 8.399 5.241 1.00 96.69 93 HIS A N 1
ATOM 712 C CA . HIS A 1 93 ? -8.156 8.239 4.191 1.00 96.69 93 HIS A CA 1
ATOM 713 C C . HIS A 1 93 ? -9.596 8.381 4.709 1.00 96.69 93 HIS A C 1
ATOM 715 O O . HIS A 1 93 ? -10.533 8.094 3.957 1.00 96.69 93 HIS A O 1
ATOM 721 N N . GLY A 1 94 ? -9.783 8.847 5.951 1.00 97.50 94 GLY A N 1
ATOM 722 C CA . GLY A 1 94 ? -11.093 9.169 6.527 1.00 97.50 94 GLY A CA 1
ATOM 723 C C . GLY A 1 94 ? -11.993 7.948 6.708 1.00 97.50 94 GLY A C 1
ATOM 724 O O . GLY A 1 94 ? -13.192 7.993 6.420 1.00 97.50 94 GLY A O 1
ATOM 725 N N . LEU A 1 95 ? -11.399 6.802 7.060 1.00 98.12 95 LEU A N 1
ATOM 726 C CA . LEU A 1 95 ? -12.159 5.566 7.232 1.00 98.12 95 LEU A CA 1
ATOM 727 C C . LEU A 1 95 ? -12.862 5.473 8.589 1.00 98.12 95 LEU A C 1
ATOM 729 O O . LEU A 1 95 ? -13.851 4.748 8.683 1.00 98.12 95 LEU A O 1
ATOM 733 N N . ASN A 1 96 ? -12.412 6.221 9.601 1.00 97.75 96 ASN A N 1
ATOM 734 C CA . ASN A 1 96 ? -13.101 6.302 10.893 1.00 97.75 96 ASN A CA 1
ATOM 735 C C . ASN A 1 96 ? -14.518 6.852 10.717 1.00 97.75 96 ASN A C 1
ATOM 737 O O . ASN A 1 96 ? -15.483 6.218 11.121 1.00 97.75 96 ASN A O 1
ATOM 741 N N . GLU A 1 97 ? -14.663 7.963 9.998 1.00 97.88 97 GLU A N 1
ATOM 742 C CA . GLU A 1 97 ? -15.949 8.626 9.791 1.00 97.88 97 GLU A CA 1
ATOM 743 C C . GLU A 1 97 ? -16.926 7.745 9.003 1.00 97.88 97 GLU A C 1
ATOM 745 O O . GLU A 1 97 ? -18.136 7.795 9.218 1.00 97.88 97 GLU A O 1
ATOM 750 N N . LEU A 1 98 ? -16.415 6.937 8.069 1.00 98.19 98 LEU A N 1
ATOM 751 C CA . LEU A 1 98 ? -17.224 5.949 7.355 1.00 98.19 98 LEU A CA 1
ATOM 752 C C . LEU A 1 98 ? -17.631 4.790 8.273 1.00 98.19 98 LEU A C 1
ATOM 754 O O . LEU A 1 98 ? -18.757 4.303 8.174 1.00 98.19 98 LEU A O 1
ATOM 758 N N . ALA A 1 99 ? -16.733 4.348 9.155 1.00 96.75 99 ALA A N 1
ATOM 759 C CA . ALA A 1 99 ? -17.000 3.269 10.098 1.00 96.75 99 ALA A CA 1
ATOM 760 C C . ALA A 1 99 ? -18.047 3.676 11.141 1.00 96.75 99 ALA A C 1
ATOM 762 O O . ALA A 1 99 ? -18.978 2.907 11.376 1.00 96.75 99 ALA A O 1
ATOM 763 N N . ASP A 1 100 ? -17.966 4.899 11.667 1.00 96.81 100 ASP A N 1
ATOM 764 C CA . ASP A 1 100 ? -18.934 5.454 12.621 1.00 96.81 100 ASP A CA 1
ATOM 765 C C . ASP A 1 100 ? -20.351 5.520 12.035 1.00 96.81 100 ASP A C 1
ATOM 767 O O . ASP A 1 100 ? -21.340 5.306 12.735 1.00 96.81 100 ASP A O 1
ATOM 771 N N . ARG A 1 101 ? -20.462 5.758 10.722 1.00 97.50 101 ARG A N 1
ATOM 772 C CA . ARG A 1 101 ? -21.738 5.743 9.988 1.00 97.50 101 ARG A CA 1
ATOM 773 C C . ARG A 1 101 ? -22.172 4.349 9.522 1.00 97.50 101 ARG A C 1
ATOM 775 O O . ARG A 1 101 ? -23.218 4.215 8.891 1.00 97.50 101 ARG A O 1
ATOM 782 N N . GLY A 1 102 ? -21.385 3.308 9.794 1.00 95.00 102 GLY A N 1
ATOM 783 C CA . GLY A 1 102 ? -21.665 1.939 9.353 1.00 95.00 102 GLY A CA 1
ATOM 784 C C . GLY A 1 102 ? -21.530 1.726 7.838 1.00 95.00 102 GLY A C 1
ATOM 785 O O . GLY A 1 102 ? -22.049 0.748 7.299 1.00 95.00 102 GLY A O 1
ATOM 786 N N . GLU A 1 103 ? -20.826 2.606 7.121 1.00 97.00 103 GLU A N 1
ATOM 787 C CA . GLU A 1 103 ? -20.705 2.578 5.658 1.00 97.00 103 GLU A CA 1
ATOM 788 C C . GLU A 1 103 ? -19.656 1.560 5.162 1.00 97.00 103 GLU A C 1
ATOM 790 O O . GLU A 1 103 ? -18.722 1.875 4.419 1.00 97.00 103 GLU A O 1
ATOM 795 N N . PHE A 1 104 ? -19.813 0.287 5.528 1.00 96.31 104 PHE A N 1
ATOM 796 C CA . PHE A 1 104 ? -18.828 -0.769 5.258 1.00 96.31 104 PHE A CA 1
ATOM 797 C C . PHE A 1 104 ? -18.494 -0.945 3.761 1.00 96.31 104 PHE A C 1
ATOM 799 O O . PHE A 1 104 ? -17.346 -1.179 3.369 1.00 96.31 104 PHE A O 1
ATOM 806 N N . ALA A 1 105 ? -19.494 -0.811 2.885 1.00 96.38 105 ALA A N 1
ATOM 807 C CA . ALA A 1 105 ? -19.289 -0.877 1.437 1.00 96.38 105 ALA A CA 1
ATOM 808 C C . ALA A 1 105 ? -18.491 0.326 0.901 1.00 96.38 105 ALA A C 1
ATOM 810 O O . ALA A 1 105 ? -17.742 0.184 -0.067 1.00 96.38 105 ALA A O 1
ATOM 811 N N . ALA A 1 106 ? -18.630 1.509 1.508 1.00 97.56 106 ALA A N 1
ATOM 812 C CA . ALA A 1 106 ? -17.831 2.677 1.143 1.00 97.56 106 ALA A CA 1
ATOM 813 C C . ALA A 1 106 ? -16.367 2.487 1.560 1.00 97.56 106 ALA A C 1
ATOM 815 O O . ALA A 1 106 ? -15.472 2.744 0.755 1.00 97.56 106 ALA A O 1
ATOM 816 N N . ILE A 1 107 ? -16.127 1.931 2.754 1.00 97.75 107 ILE A N 1
ATOM 817 C CA . ILE A 1 107 ? -14.786 1.555 3.228 1.00 97.75 107 ILE A CA 1
ATOM 818 C C . ILE A 1 107 ? -14.125 0.568 2.260 1.00 97.75 107 ILE A C 1
ATOM 820 O O . ILE A 1 107 ? -13.003 0.792 1.806 1.00 97.75 107 ILE A O 1
ATOM 824 N N . THR A 1 108 ? -14.835 -0.494 1.867 1.00 96.69 108 THR A N 1
ATOM 825 C CA . THR A 1 108 ? -14.285 -1.506 0.949 1.00 96.69 108 THR A CA 1
ATOM 826 C C . THR A 1 108 ? -13.919 -0.910 -0.410 1.00 96.69 108 THR A C 1
ATOM 828 O O . THR A 1 108 ? -12.835 -1.204 -0.926 1.00 96.69 108 THR A O 1
ATOM 831 N N . ARG A 1 109 ? -14.766 -0.021 -0.956 1.00 96.81 109 ARG A N 1
ATOM 832 C CA . ARG A 1 109 ? -14.459 0.721 -2.188 1.00 96.81 109 ARG A CA 1
ATOM 833 C C . ARG A 1 109 ? -13.257 1.637 -2.024 1.00 96.81 109 ARG A C 1
ATOM 835 O O . ARG A 1 109 ? -12.440 1.694 -2.934 1.00 96.81 109 ARG A O 1
ATOM 842 N N . ARG A 1 110 ? -13.124 2.327 -0.889 1.00 96.00 110 ARG A N 1
ATOM 843 C CA . ARG A 1 110 ? -11.985 3.218 -0.641 1.00 96.00 110 ARG A CA 1
ATOM 844 C C . ARG A 1 110 ? -10.669 2.441 -0.606 1.00 96.00 110 ARG A C 1
ATOM 846 O O . ARG A 1 110 ? -9.702 2.906 -1.192 1.00 96.00 110 ARG A O 1
ATOM 853 N N . ILE A 1 111 ? -10.655 1.259 0.015 1.00 94.12 111 ILE A N 1
ATOM 854 C CA . ILE A 1 111 ? -9.461 0.402 0.1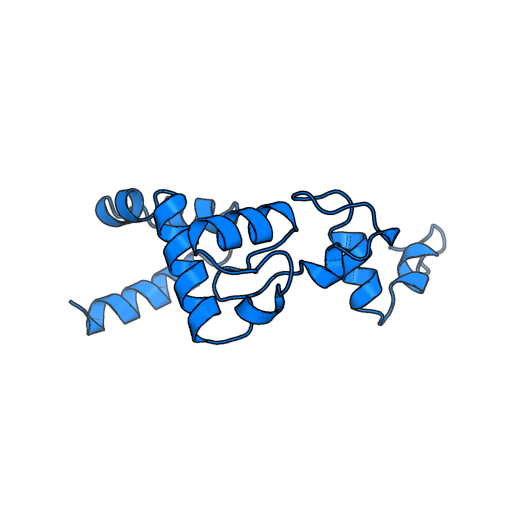08 1.00 94.12 111 ILE A CA 1
ATOM 855 C C . ILE A 1 111 ? -9.104 -0.240 -1.243 1.00 94.12 111 ILE A C 1
ATOM 857 O O . ILE A 1 111 ? -7.938 -0.264 -1.615 1.00 94.12 111 ILE A O 1
ATOM 861 N N . ASN A 1 112 ? -10.081 -0.777 -1.987 1.00 90.88 112 ASN A N 1
ATOM 862 C CA . ASN A 1 112 ? -9.801 -1.639 -3.152 1.00 90.88 112 ASN A CA 1
ATOM 863 C C . ASN A 1 112 ? -10.153 -1.028 -4.515 1.00 90.88 112 ASN A C 1
ATOM 865 O O . ASN A 1 112 ? -9.966 -1.683 -5.537 1.00 90.88 112 ASN A O 1
ATOM 869 N N . GLY A 1 113 ? -10.750 0.164 -4.551 1.00 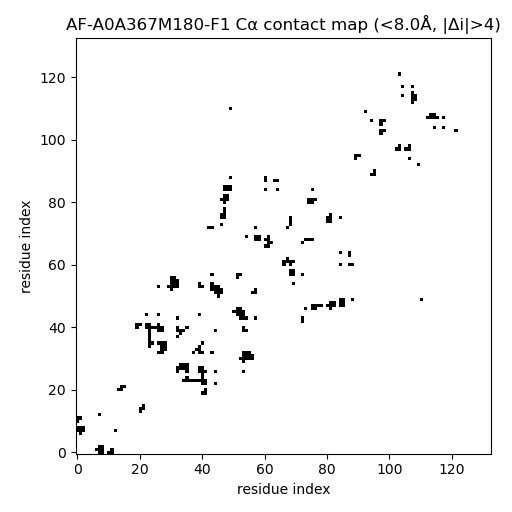91.06 113 GLY A N 1
ATOM 870 C CA . GLY A 1 113 ? -11.328 0.742 -5.769 1.00 91.06 113 GLY A CA 1
ATOM 871 C C . GLY A 1 113 ? -12.613 0.050 -6.250 1.00 91.06 113 GLY A C 1
ATOM 872 O O . GLY A 1 113 ? -13.097 0.340 -7.339 1.00 91.06 113 GLY A O 1
ATOM 873 N N . GLY A 1 114 ? -13.182 -0.866 -5.459 1.00 94.75 114 GLY A N 1
ATOM 874 C CA . GLY A 1 114 ? -14.362 -1.659 -5.812 1.00 94.75 114 GLY A CA 1
ATOM 875 C C . GLY A 1 114 ? -14.870 -2.502 -4.641 1.00 94.75 114 GLY A C 1
ATOM 876 O O . GLY A 1 114 ? -14.444 -2.312 -3.507 1.00 94.75 114 GLY A O 1
ATOM 877 N N . LEU A 1 115 ? -15.777 -3.446 -4.903 1.00 96.38 115 LEU A N 1
ATOM 878 C CA . LEU A 1 115 ? -16.376 -4.321 -3.878 1.00 96.38 115 LEU A CA 1
ATOM 879 C C . LEU A 1 115 ? -15.737 -5.720 -3.818 1.00 96.38 115 LEU A C 1
ATOM 881 O O . LEU A 1 115 ? -16.348 -6.679 -3.345 1.00 96.38 115 LEU A O 1
ATOM 885 N N . ASN A 1 116 ? -14.503 -5.853 -4.303 1.00 95.19 116 ASN A N 1
ATOM 886 C CA . ASN A 1 116 ? -13.798 -7.132 -4.326 1.00 95.19 116 ASN A CA 1
ATOM 887 C C . ASN A 1 116 ? -13.616 -7.677 -2.898 1.00 95.19 116 ASN A C 1
ATOM 889 O O . ASN A 1 116 ? -13.062 -7.008 -2.017 1.00 95.19 116 ASN A O 1
ATOM 893 N N . GLY A 1 117 ? -14.107 -8.897 -2.672 1.00 95.62 117 GLY A N 1
ATOM 894 C CA . GLY A 1 117 ? -14.068 -9.560 -1.366 1.00 95.62 117 GLY A CA 1
ATOM 895 C C . GLY A 1 117 ? -15.049 -9.001 -0.328 1.00 95.62 117 GLY A C 1
ATOM 896 O O . GLY A 1 117 ? -14.897 -9.303 0.850 1.00 95.62 117 GLY A O 1
ATOM 897 N N . GLN A 1 118 ? -16.051 -8.197 -0.715 1.00 95.31 118 GLN A N 1
ATOM 898 C CA . GLN A 1 118 ? -17.004 -7.568 0.220 1.00 95.31 118 GLN A CA 1
ATOM 899 C C . GLN A 1 118 ? -17.621 -8.561 1.222 1.00 95.31 118 GLN A C 1
ATOM 901 O O . GLN A 1 118 ? -17.660 -8.272 2.415 1.00 95.31 118 GLN A O 1
ATOM 906 N N . ALA A 1 119 ? -18.096 -9.718 0.749 1.00 96.62 119 ALA A N 1
ATOM 907 C CA . ALA A 1 119 ? -18.742 -10.716 1.603 1.00 96.62 119 ALA A CA 1
ATOM 908 C C . ALA A 1 119 ? -17.778 -11.301 2.650 1.00 96.62 119 ALA A C 1
ATOM 910 O O . ALA A 1 119 ? -18.130 -11.413 3.821 1.00 96.62 119 ALA A O 1
ATOM 911 N N . GLU A 1 120 ? -16.545 -11.614 2.248 1.00 97.56 120 GLU A N 1
ATOM 912 C CA . GLU A 1 120 ? -15.507 -12.124 3.149 1.00 97.56 120 GLU A CA 1
ATOM 913 C C . GLU A 1 120 ? -15.097 -11.070 4.185 1.00 97.56 120 GLU A C 1
ATOM 915 O O . GLU A 1 120 ? -15.035 -11.358 5.379 1.00 97.56 120 GLU A O 1
ATOM 920 N N . ARG A 1 121 ? -14.900 -9.820 3.748 1.00 96.56 121 ARG A N 1
ATOM 921 C CA . ARG A 1 121 ? -14.596 -8.686 4.634 1.00 96.56 121 ARG A CA 1
ATOM 922 C C . ARG A 1 121 ? -15.686 -8.495 5.689 1.00 96.56 121 ARG A C 1
ATOM 924 O O . ARG A 1 121 ? -15.364 -8.311 6.860 1.00 96.56 121 ARG A O 1
ATOM 931 N N . LEU A 1 122 ? -16.956 -8.570 5.284 1.00 96.12 122 LEU A N 1
ATOM 932 C CA . LEU A 1 122 ? -18.093 -8.453 6.196 1.00 96.12 122 LEU A CA 1
ATOM 933 C C . LEU A 1 122 ? -18.122 -9.609 7.206 1.00 96.12 122 LEU A C 1
ATOM 935 O O . LEU A 1 122 ? -18.304 -9.372 8.395 1.00 96.12 122 LEU A O 1
ATOM 939 N N . ALA A 1 123 ? -17.884 -10.845 6.759 1.00 97.12 123 ALA A N 1
ATOM 940 C CA . ALA A 1 123 ? -17.843 -12.010 7.642 1.00 97.12 123 ALA A CA 1
ATOM 941 C C . ALA A 1 123 ? -16.721 -11.914 8.694 1.00 97.12 123 ALA A C 1
ATOM 943 O O . ALA A 1 123 ? -16.942 -12.225 9.868 1.00 97.12 123 ALA A O 1
ATOM 944 N N . LEU A 1 124 ? -15.530 -11.450 8.295 1.00 97.06 124 LEU A N 1
ATOM 945 C CA . LEU A 1 124 ? -14.413 -11.209 9.213 1.00 97.06 124 LEU A CA 1
ATOM 946 C C . LEU A 1 124 ? -14.737 -10.103 10.223 1.00 97.06 124 LEU A C 1
ATOM 948 O O . LEU A 1 124 ? -14.473 -10.273 11.414 1.00 97.06 124 LEU A O 1
ATOM 952 N N . TRP A 1 125 ? -15.344 -9.004 9.770 1.00 95.44 125 TRP A N 1
ATOM 953 C CA . TRP A 1 125 ? -15.762 -7.915 10.650 1.00 95.44 125 TRP A CA 1
ATOM 954 C C . TRP A 1 125 ? -16.817 -8.358 11.665 1.00 95.44 125 TRP A C 1
ATOM 956 O O . TRP A 1 125 ? -16.643 -8.108 12.853 1.00 95.44 125 TRP A O 1
ATOM 966 N N . GLU A 1 126 ? -17.858 -9.077 11.240 1.00 95.69 126 GLU A N 1
ATOM 967 C CA . GLU A 1 126 ? -18.889 -9.594 12.148 1.00 95.69 126 GLU A CA 1
ATOM 968 C C . GLU A 1 126 ? -18.302 -10.532 13.207 1.00 95.69 126 GLU A C 1
ATOM 970 O O . GLU A 1 126 ? -18.678 -10.483 14.379 1.00 95.69 126 GLU A O 1
ATOM 975 N N . ARG A 1 127 ? -17.337 -11.376 12.821 1.00 97.06 127 ARG A N 1
ATOM 976 C CA . ARG A 1 127 ? -16.625 -12.234 13.772 1.00 97.06 127 ARG A CA 1
ATOM 977 C C . ARG A 1 127 ? -15.810 -11.415 14.773 1.00 97.06 127 ARG A C 1
ATOM 979 O O . ARG A 1 127 ? -15.842 -11.737 15.956 1.00 97.06 127 ARG A O 1
ATOM 986 N N . ALA A 1 128 ? -15.091 -10.391 14.315 1.00 95.81 128 ALA A N 1
ATOM 987 C CA . ALA A 1 128 ? -14.306 -9.520 15.188 1.00 95.81 128 ALA A CA 1
ATOM 988 C C . ALA A 1 128 ? -15.202 -8.725 16.150 1.00 95.81 128 ALA A C 1
ATOM 990 O O . ALA A 1 128 ? -14.924 -8.676 17.345 1.00 95.81 128 ALA A O 1
ATOM 991 N N . LYS A 1 129 ? -16.314 -8.175 15.647 1.00 94.88 129 LYS A N 1
ATOM 992 C CA . LYS A 1 129 ? -17.290 -7.414 16.429 1.00 94.88 129 LYS A CA 1
ATOM 993 C C . LYS A 1 129 ? -17.811 -8.230 17.610 1.00 94.88 129 LYS A C 1
ATOM 995 O O . LYS A 1 129 ? -17.686 -7.769 18.729 1.00 94.88 129 LYS A O 1
ATOM 1000 N N . ARG A 1 130 ? -18.252 -9.476 17.394 1.00 96.19 130 ARG A N 1
ATOM 1001 C CA . ARG A 1 130 ? -18.749 -10.365 18.471 1.00 96.19 130 ARG A CA 1
ATOM 1002 C C . ARG A 1 130 ? -17.763 -10.625 19.615 1.00 96.19 130 ARG A C 1
ATOM 1004 O O . ARG A 1 130 ? -18.188 -11.082 20.666 1.00 96.19 130 ARG A O 1
ATOM 1011 N N . VAL A 1 131 ? -16.462 -10.445 19.389 1.00 96.88 131 VAL A N 1
ATOM 1012 C CA . VAL A 1 131 ? -15.430 -10.637 20.421 1.00 96.88 131 VAL A CA 1
ATOM 1013 C C . VAL A 1 131 ? -15.142 -9.332 21.170 1.00 96.88 131 VAL A C 1
ATOM 1015 O O . VAL A 1 131 ? -14.719 -9.374 22.320 1.00 96.88 131 VAL A O 1
ATOM 1018 N N . LEU A 1 132 ? -15.341 -8.185 20.518 1.00 93.00 132 LEU A N 1
ATOM 1019 C CA . LEU A 1 132 ? -14.955 -6.861 21.017 1.00 93.00 132 LEU A CA 1
ATOM 1020 C C . LEU A 1 132 ? -16.139 -6.017 21.520 1.00 93.00 132 LEU A C 1
ATOM 1022 O O . LEU A 1 132 ? -15.906 -4.980 22.137 1.00 93.00 132 LEU A O 1
ATOM 1026 N N . SER A 1 133 ? -17.377 -6.432 21.238 1.00 81.12 133 SER A N 1
ATOM 1027 C CA . SER A 1 133 ? -18.630 -5.817 21.701 1.00 81.12 133 SER A CA 1
ATOM 1028 C C . SER A 1 133 ? -19.378 -6.747 22.638 1.00 81.12 133 SER A C 1
ATOM 1030 O O . SER A 1 133 ? -19.893 -6.253 23.659 1.00 81.12 133 SER A O 1
#

Secondar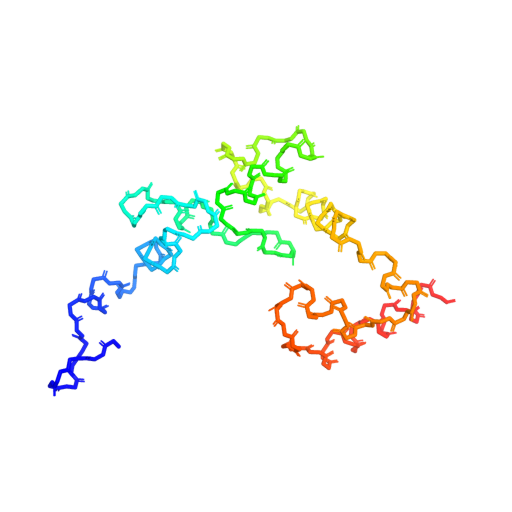y structure (DSSP, 8-state):
-B-TTSSBPHHHHHHTT-HHHHHHHHTTTSTT---GGGTHHHHT--BTTTTB-SHHHHHHHHHHHTS-TTT-GGGGGSHHHHHHHHHHHHHHTTHHHHHHTT-HHHHHHHHHSS-TTHHHHHHHHHHHHHHH-

Sequence (133 aa):
YLGADGQPNALAQRLARNPRAIANNAYASRNGNGDEASGDGWRYRGRGLLQITGRSNYRAAGTGLGQPLEQEPELLEQPEWAAISAAWWWSTHGLNELADRGEFAAITRRINGGLNGQAERLALWERAKRVLS

pLDDT: mean 96.81, std 2.94, range [80.56, 98.81]

Foldseek 3Di:
DADPVRHQDPLRVVPPPPVQLVQLCVCDPHQAHHGSVSSQSVVFFFAAPLGQGGLNSQVVLCVQVVHPCNVPVCVRNDNVNSVVSVVSVCVVLCVVVCVVVVVLQVSCCSSPVHCVCVVVVVVVVVVVVVVVD

Organism: Pseudomonas aeruginosa (NCBI:txid287)

Mean predicted aligned error: 3.33 Å

Nearest PDB structures (foldseek):
  8p8e-assembly1_AAA  TM=9.591E-01  e=3.034E-09  Bacteriophage sp.
  4ok7-assembly1_A  TM=8.777E-01  e=1.070E-08  Salmonella phage SPN1S
  7r6s-assembly1_A  TM=8.214E-01  e=1.825E-05  Stenotrophomonas maltophilia K279a
  1wvu-assembly2_B  TM=8.221E-01  e=1.814E-02  Streptomyces griseus
  8dj1-assembly1_A  TM=2.137E-01  e=8.263E+00  Aliarcobacter butzleri RM4018

InterPro domains:
  IPR000726 Glycoside hydrolase, family 19, catalytic [PF00182] (39-93)
  IPR023346 Lysozyme-like domain superfamily [SSF53955] (12-132)
  IPR052354 Bacterial Cell Wall Dynamics Protein [PTHR34408] (12-128)

Solvent-accessible surface area (backbone atoms only — not comparable to full-atom values): 7260 Å² total; per-residue (Å²): 101,60,40,98,84,72,43,72,24,75,67,40,60,70,32,57,97,32,70,56,53,41,30,7,60,76,33,34,66,34,57,71,18,46,50,48,86,68,42,29,16,46,66,28,42,65,36,39,80,71,45,56,48,20,43,48,46,31,39,52,50,12,66,76,68,77,44,64,28,62,85,46,48,68,53,26,73,39,71,66,46,12,50,52,51,36,52,50,51,40,58,77,67,54,41,61,68,34,54,78,70,65,36,60,71,58,47,42,26,70,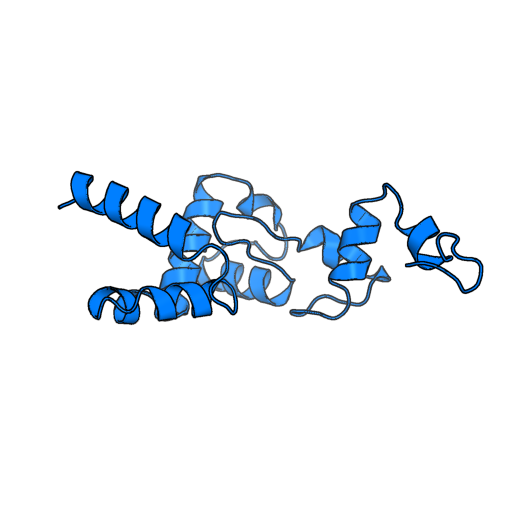76,68,77,36,68,83,60,48,69,60,54,49,54,52,48,55,57,51,44,72,76,76,110

Radius of gyration: 18.13 Å; Cα contacts (8 Å, |Δi|>4): 162; chains: 1; bounding box: 36×29×56 Å